Protein AF-A0AA42J016-F1 (afdb_monomer)

Foldseek 3Di:
DQDDLVSLVVVLVVLVVVLVVLVVCVVPDPPCVDVPVSVVVNVVSVVVSVVSVVVSVVVVVD

Secondary structure (DSSP, 8-state):
---SHHHHHHHHHHHHHHHHHHHHHHHT-TT-S-HHHHHHHHHHHHHHHHHHHHHHHHHH--

Mean predicted aligned error: 5.23 Å

Sequence (62 aa):
MINDIKSIDEEIKRLRVVLQTLDIQFKNSPYNKQPENTLRKKEALLMEIEKLKQIRNEKLSQ

Structure (mmCIF, N/CA/C/O backbone):
data_AF-A0AA42J016-F1
#
_entry.id   AF-A0AA42J016-F1
#
loop_
_atom_site.group_PDB
_atom_site.id
_atom_site.type_symbol
_atom_site.label_atom_id
_atom_site.label_alt_id
_atom_site.label_comp_id
_atom_site.label_asym_id
_atom_site.label_entity_id
_atom_site.label_seq_id
_atom_site.pdbx_PDB_ins_code
_atom_site.Cartn_x
_atom_site.Cartn_y
_atom_site.Cartn_z
_atom_site.occupancy
_atom_site.B_iso_or_equiv
_atom_site.auth_seq_id
_atom_site.auth_comp_id
_atom_site.auth_asym_id
_atom_site.auth_atom_id
_atom_site.pdbx_PDB_model_num
ATOM 1 N N . MET A 1 1 ? -15.868 10.856 3.414 1.00 54.34 1 MET A N 1
ATOM 2 C CA . MET A 1 1 ? -14.820 10.500 4.393 1.00 54.34 1 MET A CA 1
ATOM 3 C C . MET A 1 1 ? -14.852 8.992 4.569 1.00 54.34 1 MET A C 1
ATOM 5 O O . MET A 1 1 ? -15.941 8.442 4.679 1.00 54.34 1 MET A O 1
ATOM 9 N N . ILE A 1 2 ? -13.697 8.328 4.523 1.00 60.81 2 ILE A N 1
ATOM 10 C CA . ILE A 1 2 ? -13.576 6.917 4.908 1.00 60.81 2 ILE A CA 1
ATOM 11 C C . ILE A 1 2 ? -13.786 6.880 6.425 1.00 60.81 2 ILE A C 1
ATOM 13 O O . ILE A 1 2 ? -12.951 7.386 7.171 1.00 60.81 2 ILE A O 1
ATOM 17 N N . ASN A 1 3 ? -14.945 6.404 6.875 1.00 68.12 3 ASN A N 1
ATOM 18 C CA . ASN A 1 3 ? -15.383 6.644 8.253 1.00 68.12 3 ASN A CA 1
ATOM 19 C C . ASN A 1 3 ? -15.123 5.470 9.198 1.00 68.12 3 ASN A C 1
ATOM 21 O O . ASN A 1 3 ? -14.981 5.690 10.404 1.00 68.12 3 ASN A O 1
ATOM 25 N N . ASP A 1 4 ? -14.990 4.260 8.668 1.00 87.50 4 ASP A N 1
ATOM 26 C CA . ASP A 1 4 ? -14.829 3.029 9.430 1.00 87.50 4 ASP A CA 1
ATOM 27 C C . ASP A 1 4 ? -13.477 2.348 9.167 1.00 87.50 4 ASP A C 1
ATOM 29 O O . ASP A 1 4 ? -12.874 2.475 8.100 1.00 87.50 4 ASP A O 1
ATOM 33 N N . ILE A 1 5 ? -13.003 1.603 10.170 1.00 91.50 5 ILE A N 1
ATOM 34 C CA . ILE A 1 5 ? -11.704 0.912 10.158 1.00 91.50 5 ILE A CA 1
ATOM 35 C C . ILE A 1 5 ? -11.589 -0.046 8.966 1.00 91.50 5 ILE A C 1
ATOM 37 O O . ILE A 1 5 ? -10.528 -0.128 8.351 1.00 91.50 5 ILE A O 1
ATOM 41 N N . LYS A 1 6 ? -12.681 -0.730 8.598 1.00 92.94 6 LYS A N 1
ATOM 42 C CA . LYS A 1 6 ? -12.682 -1.685 7.487 1.00 92.94 6 LYS A CA 1
ATOM 43 C C . LYS A 1 6 ? -12.423 -0.984 6.154 1.00 92.94 6 LYS A C 1
ATOM 45 O O . LYS A 1 6 ? -11.574 -1.441 5.392 1.00 92.94 6 LYS A O 1
ATOM 50 N N . SER A 1 7 ? -13.075 0.148 5.899 1.00 93.06 7 SER A N 1
ATOM 51 C CA . SER A 1 7 ? -12.812 0.936 4.691 1.00 93.06 7 SER A CA 1
ATOM 52 C C . SER A 1 7 ? -11.383 1.502 4.648 1.00 93.06 7 SER A C 1
ATOM 54 O O . SER A 1 7 ? -10.789 1.568 3.572 1.00 93.06 7 SER A O 1
ATOM 56 N N . ILE A 1 8 ? -10.794 1.864 5.799 1.00 93.12 8 ILE A N 1
ATOM 57 C CA . ILE A 1 8 ? -9.378 2.279 5.873 1.00 93.12 8 ILE A CA 1
ATOM 58 C C . ILE A 1 8 ? -8.453 1.107 5.514 1.00 93.12 8 ILE A C 1
ATOM 60 O O . ILE A 1 8 ? -7.525 1.269 4.720 1.00 93.12 8 ILE A O 1
ATOM 64 N N . ASP A 1 9 ? -8.721 -0.083 6.053 1.00 95.06 9 ASP A N 1
ATOM 65 C CA . ASP A 1 9 ? -7.945 -1.291 5.760 1.00 95.06 9 ASP A CA 1
ATOM 66 C C . ASP A 1 9 ? -8.029 -1.688 4.277 1.00 95.06 9 ASP A C 1
ATOM 68 O O . ASP A 1 9 ? -7.029 -2.104 3.682 1.00 95.06 9 ASP A O 1
ATOM 72 N N . GLU A 1 10 ? -9.202 -1.548 3.656 1.00 95.88 10 GLU A N 1
ATOM 73 C CA . GLU A 1 10 ? -9.387 -1.777 2.221 1.00 95.88 10 GLU A CA 1
ATOM 74 C C . GLU A 1 10 ? -8.604 -0.772 1.369 1.00 95.88 10 GLU A C 1
ATOM 76 O O . GLU A 1 10 ? -7.954 -1.171 0.400 1.00 95.88 10 GLU A O 1
ATOM 81 N N . GLU A 1 11 ? -8.595 0.508 1.746 1.00 95.12 11 GLU A N 1
ATOM 82 C CA . GLU A 1 11 ? -7.829 1.530 1.032 1.00 95.12 11 GLU A CA 1
ATOM 83 C C . GLU A 1 11 ? -6.317 1.296 1.141 1.00 95.12 11 GLU A C 1
ATOM 85 O O . GLU A 1 11 ? -5.613 1.302 0.130 1.00 95.12 11 GLU A O 1
ATOM 90 N N . ILE A 1 12 ? -5.813 0.966 2.336 1.00 95.75 12 ILE A N 1
ATOM 91 C CA . ILE A 1 12 ? -4.404 0.589 2.530 1.00 95.75 12 ILE A CA 1
ATOM 92 C C . ILE A 1 12 ? -4.032 -0.603 1.635 1.00 95.75 12 ILE A C 1
ATOM 94 O O . ILE A 1 12 ? -2.958 -0.611 1.025 1.00 95.75 12 ILE A O 1
ATOM 98 N N . LYS A 1 13 ? -4.903 -1.617 1.529 1.00 96.62 13 LYS A N 1
ATOM 99 C CA . LYS A 1 13 ? -4.680 -2.763 0.632 1.00 96.62 13 LYS A CA 1
ATOM 100 C C . LYS A 1 13 ? -4.629 -2.331 -0.833 1.00 96.62 13 LYS A C 1
ATOM 102 O O . LYS A 1 13 ? -3.707 -2.749 -1.534 1.00 96.62 13 LYS A O 1
ATOM 107 N N . ARG A 1 14 ? -5.559 -1.483 -1.287 1.00 96.56 14 ARG A N 1
ATOM 108 C CA . ARG A 1 14 ? -5.564 -0.948 -2.660 1.00 96.56 14 ARG A CA 1
ATOM 109 C C . ARG A 1 14 ? -4.262 -0.216 -2.981 1.00 96.56 14 ARG A C 1
ATOM 111 O O . ARG A 1 14 ? -3.607 -0.550 -3.967 1.00 96.56 14 ARG A O 1
ATOM 118 N N . LEU A 1 15 ? -3.834 0.708 -2.120 1.00 95.94 15 LEU A N 1
ATOM 119 C CA . LEU A 1 15 ? -2.603 1.480 -2.322 1.00 95.94 15 LEU A CA 1
ATOM 120 C C . LEU A 1 15 ? -1.348 0.592 -2.352 1.00 95.94 15 LEU A C 1
ATOM 122 O O . LEU A 1 15 ? -0.448 0.824 -3.159 1.00 95.94 15 LEU A O 1
ATOM 126 N N . ARG A 1 16 ? -1.298 -0.474 -1.541 1.00 95.88 16 ARG A N 1
ATOM 127 C CA . ARG A 1 16 ? -0.202 -1.461 -1.582 1.00 95.88 16 ARG A CA 1
ATOM 128 C C . ARG A 1 16 ? -0.129 -2.213 -2.912 1.00 95.88 16 ARG A C 1
ATOM 130 O O . ARG A 1 16 ? 0.970 -2.411 -3.424 1.00 95.88 16 ARG A O 1
ATOM 137 N N . VAL A 1 17 ? -1.268 -2.603 -3.484 1.00 95.50 17 VAL A N 1
ATOM 138 C CA . VAL A 1 17 ? -1.315 -3.261 -4.805 1.00 95.50 17 VAL A CA 1
ATOM 139 C C . VAL A 1 17 ? -0.831 -2.312 -5.904 1.00 95.50 17 VAL A C 1
ATOM 141 O O . VAL A 1 17 ? -0.055 -2.712 -6.775 1.00 95.50 17 VAL A O 1
ATOM 144 N N . VAL A 1 18 ? -1.226 -1.037 -5.841 1.00 93.38 18 VAL A N 1
ATOM 145 C CA . VAL A 1 18 ? -0.744 -0.003 -6.771 1.00 93.38 18 VAL A CA 1
ATOM 146 C C . VAL A 1 18 ? 0.775 0.159 -6.662 1.00 93.38 18 VAL A C 1
ATOM 148 O O . VAL A 1 18 ? 1.462 0.174 -7.683 1.00 93.38 18 VAL A O 1
ATOM 151 N N . LEU A 1 19 ? 1.315 0.202 -5.440 1.00 92.88 19 LEU A N 1
ATOM 152 C CA . LEU A 1 19 ? 2.756 0.294 -5.198 1.00 92.88 19 LEU A CA 1
ATOM 153 C C . LEU A 1 19 ? 3.520 -0.909 -5.781 1.00 92.88 19 LEU A C 1
ATOM 155 O O . LEU A 1 19 ? 4.506 -0.724 -6.491 1.00 92.88 19 LEU A O 1
ATOM 159 N N . GLN A 1 20 ? 3.032 -2.132 -5.554 1.00 91.12 20 GLN A N 1
ATOM 160 C CA . GLN A 1 20 ? 3.629 -3.351 -6.118 1.00 91.12 20 GLN A CA 1
ATOM 161 C C . GLN A 1 20 ? 3.591 -3.358 -7.649 1.00 91.12 20 GLN A C 1
ATOM 163 O O . GLN A 1 20 ? 4.559 -3.750 -8.299 1.00 91.12 20 GLN A O 1
ATOM 168 N N . THR A 1 21 ? 2.492 -2.887 -8.237 1.00 89.19 21 THR A N 1
ATOM 169 C CA . THR A 1 21 ? 2.361 -2.771 -9.694 1.00 89.19 21 THR A CA 1
ATOM 170 C C . THR A 1 21 ? 3.385 -1.782 -10.252 1.00 89.19 21 THR A C 1
ATOM 172 O O . TH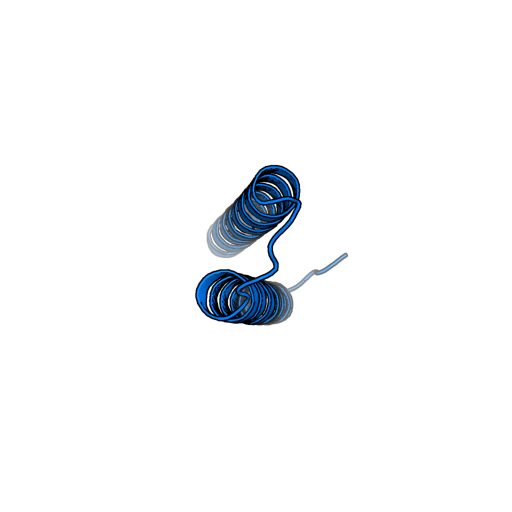R A 1 21 ? 4.059 -2.084 -11.236 1.00 89.19 21 THR A O 1
ATOM 175 N N . LEU A 1 22 ? 3.566 -0.636 -9.587 1.00 86.75 22 LEU A N 1
ATOM 176 C CA . LEU A 1 22 ? 4.603 0.350 -9.906 1.00 86.75 22 LEU A CA 1
ATOM 177 C C . LEU A 1 22 ? 6.018 -0.235 -9.793 1.00 86.75 22 LEU A C 1
ATOM 179 O O . LEU A 1 22 ? 6.867 0.049 -10.637 1.00 86.75 22 LEU A O 1
ATOM 183 N N . ASP A 1 23 ? 6.285 -1.062 -8.781 1.00 85.44 23 ASP A N 1
ATOM 184 C CA . ASP A 1 23 ? 7.569 -1.752 -8.626 1.00 85.44 23 ASP A CA 1
ATOM 185 C C . ASP A 1 23 ? 7.851 -2.728 -9.772 1.00 85.44 23 ASP A C 1
ATOM 187 O O . ASP A 1 23 ? 8.960 -2.734 -10.309 1.00 85.44 23 ASP A O 1
ATOM 191 N N . ILE A 1 24 ? 6.857 -3.527 -10.167 1.00 84.75 24 ILE A N 1
ATOM 192 C CA . ILE A 1 24 ? 6.973 -4.494 -11.268 1.00 84.75 24 ILE A CA 1
ATOM 193 C C . ILE A 1 24 ? 7.184 -3.767 -12.598 1.00 84.75 24 ILE A C 1
ATOM 195 O O . ILE A 1 24 ? 8.102 -4.106 -13.346 1.00 84.75 24 ILE A O 1
ATOM 199 N N . GLN A 1 25 ? 6.376 -2.739 -12.874 1.00 77.44 25 GLN A N 1
ATOM 200 C CA . GLN A 1 25 ? 6.519 -1.909 -14.072 1.00 77.44 25 GLN A CA 1
ATOM 201 C C . GLN A 1 25 ? 7.898 -1.250 -14.137 1.00 77.44 25 GLN A C 1
ATOM 203 O O . GLN A 1 25 ? 8.488 -1.176 -15.209 1.00 77.44 25 GLN A O 1
ATOM 208 N N . PHE A 1 26 ? 8.438 -0.808 -12.999 1.00 76.00 26 PHE A N 1
ATOM 209 C CA . PHE A 1 26 ? 9.774 -0.222 -12.939 1.00 76.00 26 PHE A CA 1
ATOM 210 C C . PHE A 1 26 ? 10.872 -1.259 -13.195 1.00 76.00 26 PHE A C 1
A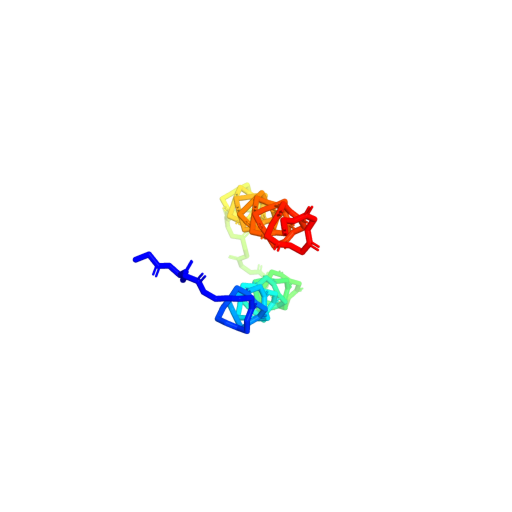TOM 212 O O . PHE A 1 26 ? 11.739 -1.026 -14.032 1.00 76.00 26 PHE A O 1
ATOM 219 N N . LYS A 1 27 ? 10.849 -2.399 -12.488 1.00 75.31 27 LYS A N 1
ATOM 220 C CA . LYS A 1 27 ? 11.896 -3.433 -12.587 1.00 75.31 27 LYS A CA 1
ATOM 221 C C . LYS A 1 27 ? 11.985 -4.053 -13.980 1.00 75.31 27 LYS A C 1
ATOM 223 O O . LYS A 1 27 ? 13.077 -4.399 -14.414 1.00 75.31 27 LYS A O 1
ATOM 228 N N . ASN A 1 28 ? 10.852 -4.170 -14.667 1.00 70.81 28 ASN A N 1
ATOM 229 C CA . ASN A 1 28 ? 10.765 -4.852 -15.956 1.00 70.81 28 ASN A CA 1
ATOM 230 C C . ASN A 1 28 ? 10.750 -3.898 -17.158 1.00 70.81 28 ASN A C 1
ATOM 232 O O . ASN A 1 28 ? 10.636 -4.371 -18.285 1.00 70.81 28 ASN A O 1
ATOM 236 N N . SER A 1 29 ? 10.832 -2.576 -16.955 1.00 70.06 29 SER A N 1
ATOM 237 C CA . SER A 1 29 ? 10.818 -1.616 -18.063 1.00 70.06 29 SER A CA 1
ATOM 238 C C . SER A 1 29 ? 12.241 -1.224 -18.476 1.00 70.06 29 SER A C 1
ATOM 240 O O . SER A 1 29 ? 12.856 -0.382 -17.816 1.00 70.06 29 SER A O 1
ATOM 242 N N . PRO A 1 30 ? 12.762 -1.744 -19.606 1.00 63.56 30 PRO A N 1
ATOM 243 C CA . PRO A 1 30 ? 14.037 -1.296 -20.173 1.00 63.56 30 PRO A CA 1
ATOM 244 C C . PRO A 1 30 ? 13.989 0.156 -20.689 1.00 63.56 30 PRO A C 1
ATOM 246 O O . PRO A 1 30 ? 15.014 0.708 -21.077 1.00 63.56 30 PRO A O 1
ATOM 249 N N . TYR A 1 31 ? 12.813 0.797 -20.677 1.00 60.25 31 TYR A N 1
ATOM 250 C CA . TYR A 1 31 ? 12.582 2.163 -21.151 1.00 60.25 31 TYR A CA 1
ATOM 251 C C . TYR A 1 31 ? 12.097 3.094 -20.047 1.00 60.25 31 TYR A C 1
ATOM 253 O O . TYR A 1 31 ? 11.352 4.039 -20.325 1.00 60.25 31 TYR A O 1
ATOM 261 N N . ASN A 1 32 ? 12.471 2.851 -18.792 1.00 67.75 32 ASN A N 1
ATOM 262 C CA . ASN A 1 32 ? 12.136 3.795 -17.743 1.00 67.75 32 ASN A CA 1
ATOM 263 C C . ASN A 1 32 ? 12.925 5.106 -17.907 1.00 67.75 32 ASN A C 1
ATOM 265 O O . ASN A 1 32 ? 13.978 5.314 -17.314 1.00 67.75 32 ASN A O 1
ATOM 269 N N . LYS A 1 33 ? 12.389 6.000 -18.739 1.00 66.00 33 LYS A N 1
ATOM 270 C CA . LYS A 1 33 ? 12.976 7.294 -19.096 1.00 66.00 33 LYS A CA 1
ATOM 271 C C . LYS A 1 33 ? 12.842 8.336 -17.979 1.00 66.00 33 LYS A C 1
ATOM 273 O O . LYS A 1 33 ? 13.375 9.430 -18.123 1.00 66.00 33 LYS A O 1
ATOM 278 N N . GLN A 1 34 ? 12.108 8.036 -16.900 1.00 73.06 34 GLN A N 1
ATOM 279 C CA . GLN A 1 34 ? 11.836 8.968 -15.798 1.00 73.06 34 GLN A CA 1
ATOM 280 C C . GLN A 1 34 ? 11.821 8.255 -14.428 1.00 73.06 34 GLN A C 1
ATOM 282 O O . GLN A 1 34 ? 10.776 8.177 -13.765 1.00 73.06 34 GLN A O 1
ATOM 287 N N . PRO A 1 35 ? 12.976 7.736 -13.971 1.00 76.88 35 PRO A N 1
ATOM 288 C CA . PRO A 1 35 ? 13.079 7.033 -12.694 1.00 76.88 35 PRO A CA 1
ATOM 289 C C . PRO A 1 35 ? 12.685 7.916 -11.502 1.00 76.88 35 PRO A C 1
ATOM 291 O O . PRO A 1 35 ? 11.994 7.442 -10.603 1.00 76.88 35 PRO A O 1
ATOM 294 N N . GLU A 1 36 ? 13.011 9.209 -11.538 1.00 82.50 36 GLU A N 1
ATOM 295 C CA . GLU A 1 36 ? 12.670 10.178 -10.486 1.00 82.50 36 GLU A CA 1
ATOM 296 C C . GLU A 1 36 ? 11.161 10.377 -10.315 1.00 82.50 36 GLU A C 1
ATOM 298 O O . GLU A 1 36 ? 10.657 10.395 -9.195 1.00 82.50 36 GLU A O 1
ATOM 303 N N . ASN A 1 37 ? 10.404 10.468 -11.413 1.00 82.56 37 ASN A N 1
ATOM 304 C CA . ASN A 1 37 ? 8.945 10.601 -11.345 1.00 82.56 37 ASN A CA 1
ATOM 305 C C . ASN A 1 37 ? 8.301 9.356 -10.736 1.00 82.56 37 ASN A C 1
ATOM 307 O O . ASN A 1 37 ? 7.302 9.448 -10.024 1.00 82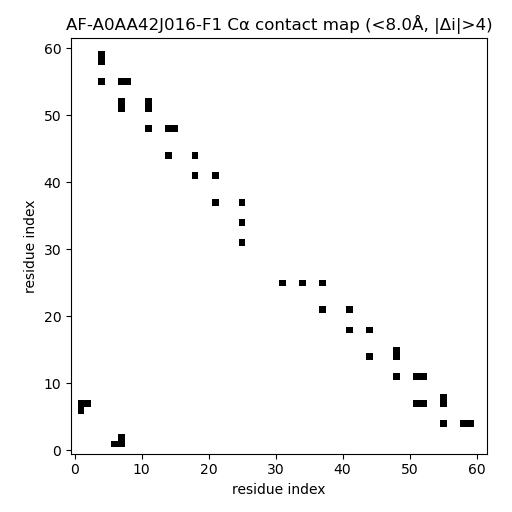.56 37 ASN A O 1
ATOM 311 N N . THR A 1 3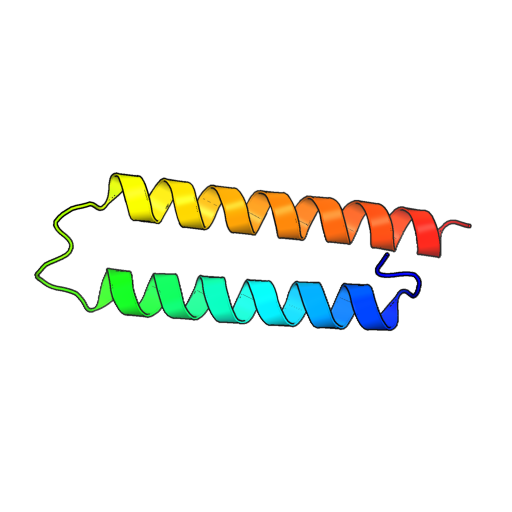8 ? 8.880 8.187 -11.004 1.00 82.50 38 THR A N 1
ATOM 312 C CA . THR A 1 38 ? 8.409 6.933 -10.418 1.00 82.50 38 THR A CA 1
ATOM 313 C C . THR A 1 38 ? 8.756 6.847 -8.935 1.00 82.50 38 THR A C 1
ATOM 315 O O . THR A 1 38 ? 7.903 6.447 -8.147 1.00 82.50 38 THR A O 1
ATOM 318 N N . LEU A 1 39 ? 9.959 7.272 -8.535 1.00 86.19 39 LEU A N 1
ATOM 319 C CA . LEU A 1 39 ? 10.352 7.368 -7.127 1.00 86.19 39 LEU A CA 1
ATOM 320 C C . LEU A 1 39 ? 9.423 8.308 -6.353 1.00 86.19 39 LEU A C 1
ATOM 322 O O . LEU A 1 39 ? 8.829 7.877 -5.369 1.00 86.19 39 LEU A O 1
ATOM 326 N N . ARG A 1 40 ? 9.169 9.519 -6.866 1.00 89.25 40 ARG A N 1
ATOM 327 C CA . ARG A 1 40 ? 8.226 10.474 -6.252 1.00 89.25 40 A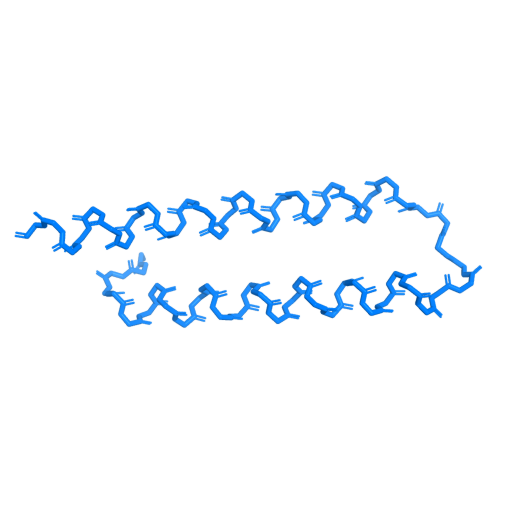RG A CA 1
ATOM 328 C C . ARG A 1 40 ? 6.821 9.891 -6.093 1.00 89.25 40 ARG A C 1
ATOM 330 O O . ARG A 1 40 ? 6.184 10.079 -5.062 1.00 89.25 40 ARG A O 1
ATOM 337 N N . LYS A 1 41 ? 6.326 9.155 -7.096 1.00 89.31 41 LYS A N 1
ATOM 338 C CA . LYS A 1 41 ? 5.024 8.466 -7.010 1.00 89.31 41 LYS A CA 1
ATOM 339 C C 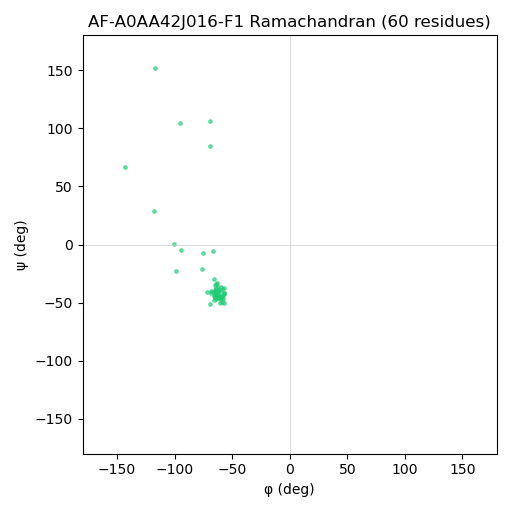. LYS A 1 41 ? 5.019 7.379 -5.933 1.00 89.31 41 LYS A C 1
ATOM 341 O O . LYS A 1 41 ? 4.030 7.255 -5.217 1.00 89.31 41 LYS A O 1
ATOM 346 N N . LYS A 1 42 ? 6.103 6.609 -5.798 1.00 90.94 42 LYS A N 1
ATOM 347 C CA . LYS A 1 42 ? 6.236 5.603 -4.732 1.00 90.94 42 LYS A CA 1
ATOM 348 C C . LYS A 1 42 ? 6.262 6.251 -3.352 1.00 90.94 42 LYS A C 1
ATOM 350 O O . LYS A 1 42 ? 5.528 5.811 -2.475 1.00 90.94 42 LYS A O 1
ATOM 355 N N . GLU A 1 43 ? 7.051 7.306 -3.174 1.00 93.12 43 GLU A N 1
ATOM 356 C CA . GLU A 1 43 ? 7.121 8.066 -1.921 1.00 93.12 43 GLU A CA 1
ATOM 357 C C . GLU A 1 43 ? 5.753 8.636 -1.536 1.00 93.12 43 GLU A C 1
ATOM 359 O O . GLU A 1 43 ? 5.317 8.468 -0.399 1.00 93.12 43 GLU A O 1
ATOM 364 N N . ALA A 1 44 ? 5.025 9.222 -2.492 1.00 94.44 44 ALA A N 1
ATOM 365 C CA . ALA A 1 44 ? 3.675 9.733 -2.262 1.00 94.44 44 ALA A CA 1
ATOM 366 C C . ALA A 1 44 ? 2.699 8.640 -1.792 1.00 94.44 44 ALA A C 1
ATOM 368 O O . ALA A 1 44 ? 1.964 8.842 -0.826 1.00 94.44 44 ALA A O 1
ATOM 369 N N . LEU A 1 45 ? 2.720 7.465 -2.430 1.00 95.06 45 LEU A N 1
ATOM 370 C CA . LEU A 1 45 ? 1.883 6.330 -2.026 1.00 95.06 45 LEU A CA 1
ATOM 371 C C . LEU A 1 45 ? 2.250 5.802 -0.634 1.00 95.06 45 LEU A C 1
ATOM 373 O O . LEU A 1 45 ? 1.362 5.455 0.142 1.00 95.06 45 LEU A O 1
ATOM 377 N N . LEU A 1 46 ? 3.543 5.749 -0.304 1.00 96.12 46 LEU A N 1
ATOM 378 C CA . LEU A 1 46 ? 4.011 5.330 1.018 1.00 96.12 46 LEU A CA 1
ATOM 379 C C . LEU A 1 46 ? 3.562 6.303 2.113 1.00 96.12 46 LEU A C 1
ATOM 381 O O . LEU A 1 46 ? 3.086 5.854 3.155 1.00 96.12 46 LEU A O 1
ATOM 385 N N . MET A 1 47 ? 3.658 7.612 1.864 1.00 97.06 47 MET A N 1
ATOM 386 C CA . MET A 1 47 ? 3.179 8.637 2.796 1.00 97.06 47 MET A CA 1
ATOM 387 C C . MET A 1 47 ? 1.670 8.527 3.037 1.00 97.06 47 MET A C 1
ATOM 389 O O . MET A 1 47 ? 1.232 8.581 4.185 1.00 97.06 47 MET A O 1
ATOM 393 N N . GLU A 1 48 ? 0.875 8.313 1.985 1.00 95.81 48 GLU A N 1
ATOM 394 C CA . GLU A 1 48 ? -0.579 8.172 2.127 1.00 95.81 48 GLU A CA 1
ATOM 395 C C . GLU A 1 48 ? -0.959 6.901 2.903 1.00 95.81 48 GLU A C 1
ATOM 397 O 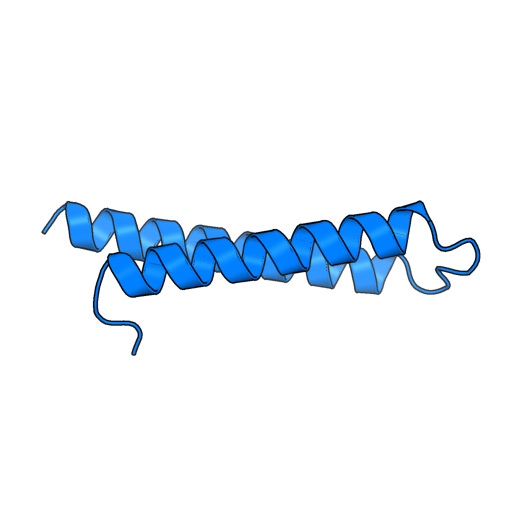O . GLU A 1 48 ? -1.812 6.943 3.790 1.00 95.81 48 GLU A O 1
ATOM 402 N N . ILE A 1 49 ? -0.277 5.777 2.647 1.00 96.50 49 ILE A N 1
ATOM 403 C CA . ILE A 1 49 ? -0.458 4.545 3.431 1.00 96.50 49 ILE A CA 1
ATOM 404 C C . ILE A 1 49 ? -0.164 4.796 4.913 1.00 96.50 49 ILE A C 1
ATOM 406 O O . ILE A 1 49 ? -0.896 4.304 5.773 1.00 96.50 49 ILE A O 1
ATOM 410 N N . GLU A 1 50 ? 0.905 5.528 5.227 1.00 97.06 50 GLU A N 1
ATOM 411 C CA . GLU A 1 50 ? 1.285 5.790 6.615 1.00 97.06 50 GLU A CA 1
ATOM 412 C C . GLU A 1 50 ? 0.275 6.696 7.322 1.00 97.06 50 GLU A C 1
ATOM 414 O O . GLU A 1 50 ? -0.152 6.397 8.437 1.00 97.06 50 GLU A O 1
ATOM 419 N N . LYS A 1 51 ? -0.211 7.729 6.631 1.00 96.06 51 LYS A N 1
ATOM 420 C CA . LYS A 1 51 ? -1.294 8.584 7.120 1.00 96.06 51 LYS A CA 1
ATOM 421 C C . LYS A 1 51 ? -2.566 7.784 7.411 1.00 96.06 51 LYS A C 1
ATOM 423 O O . LYS A 1 51 ? -3.172 7.946 8.468 1.00 96.06 51 LYS A O 1
ATOM 428 N N . LEU A 1 52 ? -2.959 6.876 6.517 1.00 95.25 52 LEU A N 1
ATOM 429 C CA . LEU A 1 52 ? -4.126 6.017 6.731 1.00 95.25 52 LEU A CA 1
ATOM 430 C C . LEU A 1 52 ? -3.944 5.072 7.926 1.00 95.25 52 LEU A C 1
ATOM 432 O O . LEU A 1 52 ? -4.891 4.862 8.684 1.00 95.25 52 LEU A O 1
ATOM 436 N N . LYS A 1 53 ? -2.737 4.536 8.150 1.00 95.06 53 LYS A N 1
ATOM 437 C CA . LYS A 1 53 ? -2.449 3.737 9.354 1.00 95.06 53 LYS A CA 1
ATOM 438 C C . LYS A 1 53 ? -2.543 4.563 10.633 1.00 95.06 53 LYS A C 1
ATOM 440 O O . LYS A 1 53 ? -3.054 4.048 11.622 1.00 95.06 53 LYS A O 1
ATOM 445 N N . GLN A 1 54 ? -2.067 5.808 10.628 1.00 95.19 54 GLN A N 1
ATOM 446 C CA . GLN A 1 54 ? -2.205 6.700 11.782 1.00 95.19 54 GLN A CA 1
ATOM 447 C C . GLN A 1 54 ? -3.683 6.927 12.108 1.00 95.19 54 GLN A C 1
ATOM 449 O O . GLN A 1 54 ? -4.102 6.624 13.221 1.00 95.19 54 GLN A O 1
ATOM 454 N N . ILE A 1 55 ? -4.494 7.294 11.110 1.00 93.06 55 ILE A N 1
ATOM 455 C CA . ILE A 1 55 ? -5.948 7.477 11.271 1.00 93.06 55 ILE A CA 1
ATOM 456 C C . ILE A 1 55 ? -6.615 6.194 11.795 1.00 93.06 55 ILE A C 1
ATOM 458 O O . ILE A 1 55 ? -7.485 6.240 12.664 1.00 93.06 55 ILE A O 1
ATOM 462 N N . ARG A 1 56 ? -6.214 5.026 11.280 1.00 93.44 56 ARG A N 1
ATOM 463 C CA . ARG A 1 56 ? -6.702 3.723 11.753 1.00 93.44 56 ARG A CA 1
ATOM 464 C C . ARG A 1 56 ? -6.369 3.493 13.226 1.00 93.44 56 ARG A C 1
ATOM 466 O O . ARG A 1 56 ? -7.226 3.036 13.974 1.00 93.44 56 ARG A O 1
ATOM 473 N N . ASN A 1 57 ? -5.131 3.766 13.626 1.00 93.44 57 ASN A N 1
ATOM 474 C CA . ASN A 1 57 ? -4.663 3.544 14.991 1.00 93.44 57 ASN A CA 1
ATOM 475 C C . ASN A 1 57 ? -5.332 4.509 15.976 1.00 93.44 57 ASN A C 1
ATOM 4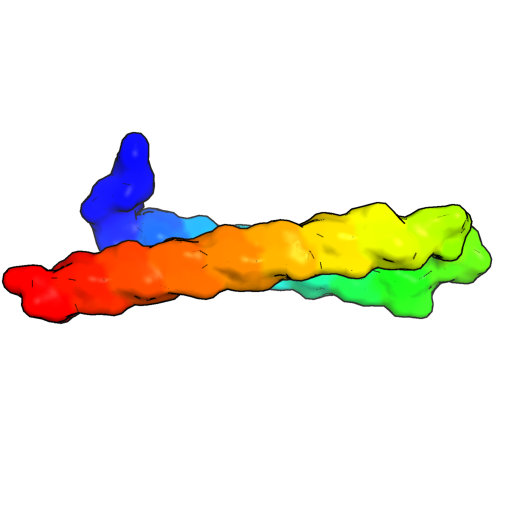77 O O . ASN A 1 57 ? -5.739 4.082 17.053 1.00 93.44 57 ASN A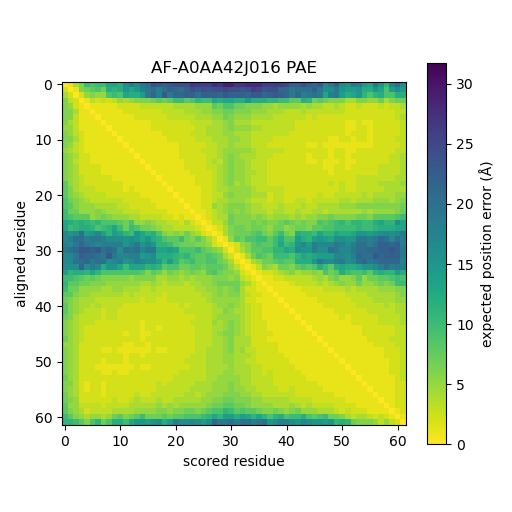 O 1
ATOM 481 N N . GLU A 1 58 ? -5.510 5.773 15.591 1.00 92.62 58 GLU A N 1
ATOM 482 C CA . GLU A 1 58 ? -6.276 6.759 16.360 1.00 92.62 58 GLU A CA 1
ATOM 483 C C . GLU A 1 58 ? -7.711 6.277 16.594 1.00 92.62 58 GLU A C 1
ATOM 485 O O . GLU A 1 58 ? -8.176 6.269 17.727 1.00 92.62 58 GLU A O 1
ATOM 490 N N . LYS A 1 59 ? -8.381 5.773 15.549 1.00 88.94 59 LYS A N 1
ATOM 491 C CA . LYS A 1 59 ? -9.737 5.206 15.653 1.00 88.94 59 LYS A CA 1
ATOM 492 C C . LYS A 1 59 ? -9.825 3.929 16.486 1.00 88.94 59 LYS A C 1
ATOM 494 O O . LYS A 1 59 ? -10.877 3.664 17.043 1.00 88.94 59 LYS A O 1
ATOM 499 N N . LEU A 1 60 ? -8.767 3.120 16.535 1.00 88.94 60 LEU A N 1
ATOM 500 C CA . LEU A 1 60 ? -8.699 1.933 17.399 1.00 88.94 60 LEU A CA 1
ATOM 501 C C . LEU A 1 60 ? -8.454 2.282 18.871 1.00 88.94 60 LEU A C 1
ATOM 503 O O . LEU A 1 60 ? -8.691 1.444 19.735 1.00 88.94 60 LEU A O 1
ATOM 507 N N . SER A 1 61 ? -7.923 3.476 19.135 1.00 87.12 61 SER A N 1
ATOM 508 C CA . SER A 1 61 ? -7.583 3.954 20.479 1.00 87.12 61 SER A CA 1
ATOM 509 C C . SER A 1 61 ? -8.704 4.792 21.114 1.00 87.12 61 SER A C 1
ATOM 511 O O . SER A 1 61 ? -8.557 5.212 22.260 1.00 87.12 61 SER A O 1
ATOM 513 N N . GLN A 1 62 ? -9.780 5.061 20.363 1.00 73.69 62 GLN A N 1
ATOM 514 C CA . GLN A 1 62 ? -11.017 5.722 20.802 1.00 73.69 62 GLN A CA 1
ATOM 515 C C . GLN A 1 62 ? -12.060 4.689 21.225 1.00 73.69 62 GLN A C 1
ATOM 517 O O . GLN A 1 62 ? -12.773 4.975 22.210 1.00 73.69 62 GLN A O 1
#

Organism: NCBI:txid3018743

Radius of gyration: 14.35 Å; Cα contacts (8 Å, |Δi|>4): 23; chains: 1; bounding box: 29×16×42 Å

pLDDT: mean 86.54, std 11.09, range [54.34, 97.06]

Solvent-accessible surface area (backbone atoms only — not comparable to full-atom values): 3645 Å² total; per-residue (Å²): 128,86,84,48,66,66,57,46,54,51,49,45,51,51,54,50,52,53,49,51,51,53,51,51,55,56,78,72,36,95,72,67,86,52,61,66,64,51,50,53,52,48,53,53,52,52,53,52,44,52,52,50,50,51,55,44,51,55,64,73,74,108